Protein AF-A0A7X7V449-F1 (afdb_monomer)

Sequence (73 aa):
MKISYAQVCIDPSMPMKQAGFIQQTQPIYAFHDDLHARILSFQDEKR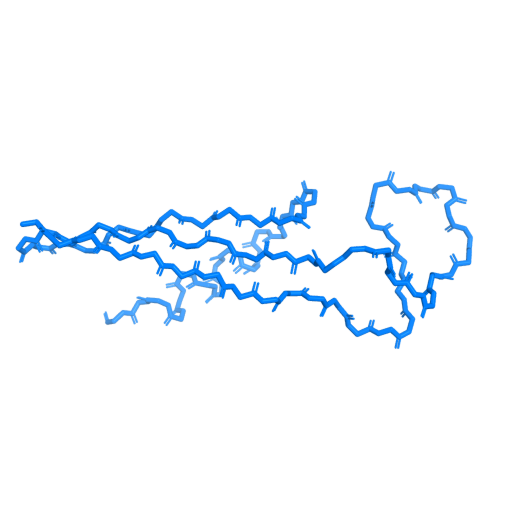IVHLISCDALGFPYSFQKELQASLAI

Foldseek 3Di:
DDKDKDKDFPDDDPFADAPPCPVDPDTDGDDPDTKMKIWIWDDDPPDIDIDIDTPHPDDDPVVVVVVVVVPPD

pLDDT: mean 91.41, std 6.94, range [48.19, 98.06]

Solvent-accessible surface area (backbone atoms only — not comparable to full-atom values): 4776 Å² total; per-residue (Å²): 122,49,77,52,77,50,76,44,82,62,67,74,77,78,67,37,74,70,84,93,47,89,82,62,86,68,63,45,80,74,76,94,68,88,32,40,36,40,39,43,35,42,32,56,100,86,50,75,47,77,49,78,48,58,74,58,100,73,77,59,70,66,56,54,51,52,52,52,59,73,68,59,124

Radius of gyration: 15.75 Å; Cα contacts (8 Å, |Δi|>4): 87; chains: 1; bounding box: 35×19×43 Å

Nearest PDB structures (foldseek):
  7s01-assembly1_c  TM=4.855E-01  e=6.923E-01  Bacillus phage AR9
  3cff-assembly1_A  TM=5.593E-01  e=5.025E+00  Anemonia sulcata
  8s9i-assembly1_A  TM=2.900E-01  e=3.164E+00  Tequatrovirus
  3sbw-assembly1_C  TM=3.935E-01  e=9.107E+00  Homo sapiens
  6pv9-assembly1_A  TM=3.238E-01  e=3.380E+00  Homo sapiens

Structure (mmCIF, N/CA/C/O backbone):
data_AF-A0A7X7V449-F1
#
_entry.id   AF-A0A7X7V449-F1
#
loop_
_atom_site.group_PDB
_atom_site.id
_atom_site.type_symbol
_atom_site.label_atom_id
_atom_site.label_alt_id
_atom_site.label_comp_id
_atom_site.label_asym_id
_atom_site.label_entity_id
_atom_site.label_seq_id
_atom_site.pdbx_PDB_ins_code
_atom_site.Cartn_x
_atom_site.Cartn_y
_atom_site.Cartn_z
_atom_site.occupancy
_atom_site.B_iso_or_equiv
_atom_site.auth_seq_id
_atom_site.auth_comp_id
_atom_site.auth_asym_id
_atom_site.auth_atom_id
_atom_site.pdbx_PDB_model_num
ATOM 1 N N . MET A 1 1 ? -16.240 -7.380 18.708 1.00 83.81 1 MET A N 1
ATOM 2 C CA . MET A 1 1 ? -15.118 -7.273 17.753 1.00 83.81 1 MET A CA 1
ATOM 3 C C . MET A 1 1 ? -15.690 -7.268 16.348 1.00 83.81 1 MET A C 1
ATOM 5 O O . MET A 1 1 ? -16.445 -8.178 16.028 1.00 83.81 1 MET A O 1
ATOM 9 N N . LYS A 1 2 ? -15.411 -6.236 15.553 1.00 95.69 2 LYS A N 1
ATOM 10 C CA . LYS A 1 2 ? -15.815 -6.162 14.141 1.00 95.69 2 LYS A CA 1
ATOM 11 C C . LYS A 1 2 ? -14.578 -6.344 13.272 1.00 95.69 2 LYS A C 1
ATOM 13 O O . LYS A 1 2 ? -13.513 -5.839 13.623 1.00 95.69 2 LYS A O 1
ATOM 18 N N . ILE A 1 3 ? -14.728 -7.073 12.174 1.00 96.94 3 ILE A N 1
ATOM 19 C CA . ILE A 1 3 ? -13.660 -7.318 11.206 1.00 96.94 3 ILE A CA 1
ATOM 20 C C . ILE A 1 3 ? -14.174 -6.878 9.842 1.00 96.94 3 ILE A C 1
ATOM 22 O O . ILE A 1 3 ? -15.309 -7.196 9.487 1.00 96.94 3 ILE A O 1
ATOM 26 N N . SER A 1 4 ? -13.355 -6.153 9.089 1.00 97.19 4 SER A N 1
ATOM 27 C CA . SER A 1 4 ? -13.642 -5.824 7.696 1.00 97.19 4 SER A CA 1
ATOM 28 C C . SER A 1 4 ? -12.413 -6.020 6.822 1.00 97.19 4 SER A C 1
ATOM 30 O O . SER A 1 4 ? -11.274 -5.919 7.282 1.00 97.19 4 SER A O 1
ATOM 32 N N . TYR A 1 5 ? -12.670 -6.308 5.552 1.00 97.81 5 TYR A N 1
ATOM 33 C CA . TYR A 1 5 ? -11.658 -6.467 4.523 1.00 97.81 5 TYR A CA 1
ATOM 34 C C . TYR A 1 5 ? -12.002 -5.567 3.339 1.00 97.81 5 TYR A C 1
ATOM 36 O O . TYR A 1 5 ? -13.167 -5.478 2.949 1.00 97.81 5 TYR A O 1
ATOM 44 N N . ALA A 1 6 ? -10.990 -4.917 2.774 1.00 97.31 6 ALA A N 1
ATOM 45 C CA . ALA A 1 6 ? -11.098 -4.159 1.539 1.00 97.31 6 ALA A CA 1
ATOM 46 C C . ALA A 1 6 ? -9.868 -4.396 0.658 1.00 97.31 6 ALA A C 1
ATOM 48 O O . ALA A 1 6 ? -8.757 -4.585 1.157 1.00 97.31 6 ALA A O 1
ATOM 49 N N . GLN A 1 7 ? -10.077 -4.341 -0.654 1.00 98.06 7 GLN A N 1
ATOM 50 C CA . GLN A 1 7 ? -9.021 -4.346 -1.658 1.00 98.06 7 GLN A CA 1
ATOM 51 C C . GLN A 1 7 ? -9.214 -3.137 -2.571 1.00 98.06 7 GLN A C 1
ATOM 53 O O . GLN A 1 7 ? -10.337 -2.847 -2.981 1.00 98.06 7 GLN A O 1
ATOM 58 N N . VAL A 1 8 ? -8.125 -2.442 -2.888 1.00 97.06 8 VAL A N 1
ATOM 59 C CA . VAL A 1 8 ? -8.123 -1.298 -3.803 1.00 97.06 8 VAL A CA 1
ATOM 60 C C . VAL A 1 8 ? -6.980 -1.442 -4.803 1.00 97.06 8 VAL A C 1
ATOM 62 O O . VAL A 1 8 ? -5.890 -1.879 -4.438 1.00 97.06 8 VAL A O 1
ATOM 65 N N . CYS A 1 9 ? -7.241 -1.12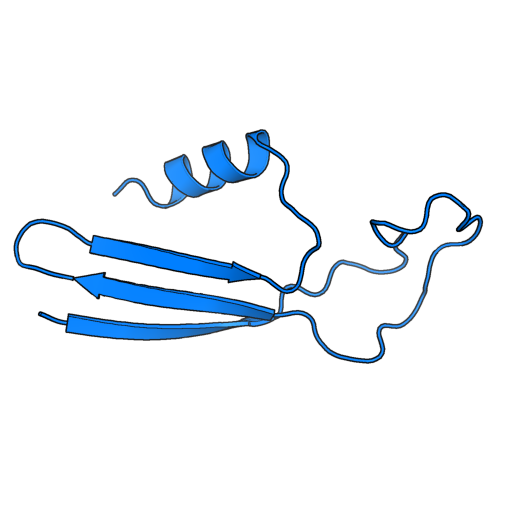6 -6.072 1.00 96.38 9 CYS A N 1
ATOM 66 C CA . CYS A 1 9 ? -6.201 -1.025 -7.094 1.00 96.38 9 CYS A CA 1
ATOM 67 C C . CYS A 1 9 ? -5.334 0.215 -6.825 1.00 96.38 9 CYS A C 1
ATOM 69 O O . CYS A 1 9 ? -5.856 1.290 -6.530 1.00 96.38 9 CYS A O 1
ATOM 71 N N . ILE A 1 10 ? -4.018 0.034 -6.879 1.00 94.75 10 ILE A N 1
ATOM 72 C CA . ILE A 1 10 ? -2.999 1.059 -6.623 1.00 94.75 10 ILE A CA 1
ATOM 73 C C . ILE A 1 10 ? -2.050 1.208 -7.814 1.00 94.75 10 ILE A C 1
ATOM 75 O O . ILE A 1 10 ? -0.890 1.589 -7.641 1.00 94.75 10 ILE A O 1
ATOM 79 N N . ASP A 1 11 ? -2.539 0.895 -9.013 1.00 93.88 11 ASP A N 1
ATOM 80 C CA . ASP A 1 11 ? -1.766 1.039 -10.236 1.00 93.88 11 ASP A CA 1
ATOM 81 C C . ASP A 1 11 ? -1.255 2.475 -10.388 1.00 93.88 11 ASP A C 1
ATOM 83 O O . ASP A 1 11 ? -2.023 3.439 -10.274 1.00 93.88 11 ASP A O 1
ATOM 87 N N . PRO A 1 12 ? 0.050 2.654 -10.631 1.00 90.38 12 PRO A N 1
ATOM 88 C CA . PRO A 1 12 ? 0.606 3.973 -10.838 1.00 90.38 12 PRO A CA 1
ATOM 89 C C . PRO A 1 12 ? 0.205 4.524 -12.206 1.00 90.38 12 PRO A C 1
ATOM 91 O O . PRO A 1 12 ? -0.114 3.804 -13.151 1.00 90.38 12 PRO A O 1
ATOM 94 N N . SER A 1 13 ? 0.281 5.842 -12.345 1.00 91.31 13 SER A N 1
ATOM 95 C CA . SER A 1 13 ? 0.126 6.478 -13.649 1.00 91.31 13 SER A CA 1
ATOM 96 C C . SER A 1 13 ? 1.274 6.088 -14.584 1.00 91.31 13 SER A C 1
ATOM 98 O O . SER A 1 13 ? 2.439 6.067 -14.181 1.00 91.31 13 SER A O 1
ATOM 100 N N . MET A 1 14 ? 0.946 5.836 -15.852 1.00 92.31 14 MET A N 1
ATOM 101 C CA . MET A 1 14 ? 1.922 5.490 -16.886 1.00 92.31 14 MET A CA 1
ATOM 102 C C . MET A 1 14 ? 2.409 6.706 -17.686 1.00 92.31 14 MET A C 1
ATOM 104 O O . MET A 1 14 ? 1.648 7.657 -17.874 1.00 92.31 14 MET A O 1
ATOM 108 N N . PRO A 1 15 ? 3.643 6.662 -18.229 1.00 92.81 15 PRO A N 1
ATOM 109 C CA . PRO A 1 15 ? 4.643 5.601 -18.067 1.00 92.81 15 PRO A CA 1
ATOM 110 C C . PRO A 1 15 ? 5.417 5.726 -16.745 1.00 92.81 15 PRO A C 1
ATOM 112 O O . PRO A 1 15 ? 5.603 6.830 -16.233 1.00 92.81 15 PRO A O 1
ATOM 115 N N . MET A 1 16 ? 5.933 4.612 -16.218 1.00 91.00 16 MET A N 1
ATOM 116 C CA . MET A 1 16 ? 6.673 4.609 -14.946 1.00 91.00 16 MET A CA 1
ATOM 117 C C . MET A 1 16 ? 8.032 3.905 -15.030 1.00 91.00 16 MET A C 1
ATOM 119 O O . MET A 1 16 ? 8.239 3.008 -15.844 1.00 91.00 16 MET A O 1
ATOM 123 N N . LYS A 1 17 ? 8.953 4.248 -14.1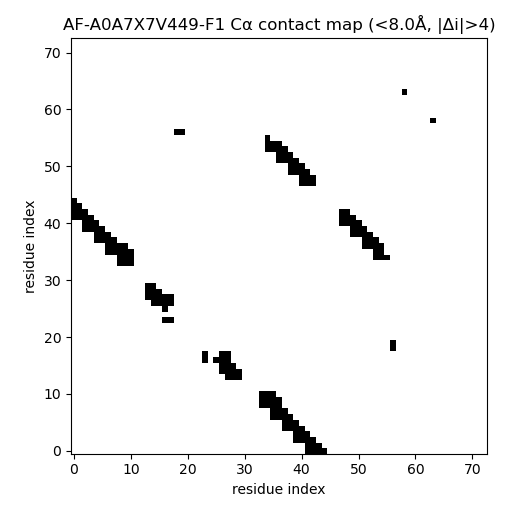24 1.00 90.25 17 LYS A N 1
ATOM 124 C CA . LYS A 1 17 ? 10.149 3.432 -13.850 1.00 90.25 17 LYS A CA 1
ATOM 125 C C . LYS A 1 17 ? 9.862 2.478 -12.700 1.00 90.25 17 LYS A C 1
ATOM 127 O O . LYS A 1 17 ? 9.414 2.934 -11.651 1.00 90.25 17 LYS A O 1
ATOM 132 N N . GLN A 1 18 ? 10.136 1.188 -12.872 1.00 89.38 18 GLN A N 1
ATOM 133 C CA . GLN A 1 18 ? 9.849 0.200 -11.835 1.00 89.38 18 GLN A CA 1
ATOM 134 C C . GLN A 1 18 ? 10.850 0.336 -10.684 1.00 89.38 18 GLN A C 1
ATOM 136 O O . GLN A 1 18 ? 12.053 0.512 -10.889 1.00 89.38 18 GLN A O 1
ATOM 141 N N . ALA A 1 19 ? 10.353 0.240 -9.453 1.00 88.69 19 ALA A N 1
ATOM 142 C CA . ALA A 1 19 ? 11.220 0.144 -8.289 1.00 88.69 19 ALA A CA 1
ATOM 143 C C . ALA A 1 19 ? 11.972 -1.201 -8.300 1.00 88.69 19 ALA A C 1
ATOM 145 O O . ALA A 1 19 ? 11.455 -2.207 -8.780 1.00 88.69 19 ALA A O 1
ATOM 146 N N . GLY A 1 20 ? 13.193 -1.226 -7.760 1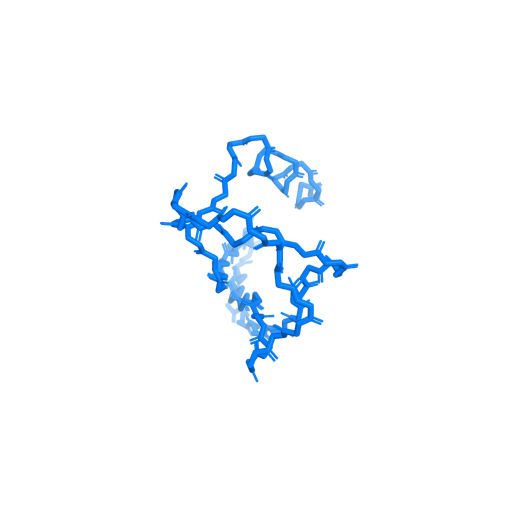.00 89.25 20 GLY A N 1
ATOM 147 C CA . GLY A 1 20 ? 14.007 -2.446 -7.636 1.00 89.25 20 GLY A CA 1
ATOM 148 C C . GLY A 1 20 ? 14.871 -2.794 -8.854 1.00 89.25 20 GLY A C 1
ATOM 149 O O . GLY A 1 20 ? 15.811 -3.571 -8.716 1.00 89.25 20 GLY A O 1
ATOM 150 N N . PHE A 1 21 ? 14.643 -2.171 -10.013 1.00 90.62 21 PHE A N 1
ATOM 151 C CA . PHE A 1 21 ? 15.412 -2.423 -11.236 1.00 90.62 21 PHE A CA 1
ATOM 152 C C . PHE A 1 21 ? 16.364 -1.265 -11.556 1.00 90.62 21 PHE A C 1
ATOM 154 O O . PHE A 1 21 ? 16.116 -0.458 -12.447 1.00 90.62 21 PHE A O 1
ATOM 161 N N . ILE A 1 22 ? 17.498 -1.188 -10.847 1.00 88.44 22 ILE A N 1
ATOM 162 C CA . ILE A 1 22 ? 18.471 -0.084 -11.001 1.00 88.44 22 ILE A CA 1
ATOM 163 C C . ILE A 1 22 ? 19.032 0.058 -12.428 1.00 88.44 22 ILE A C 1
ATOM 165 O O . ILE A 1 22 ? 19.418 1.146 -12.842 1.00 88.44 22 ILE A O 1
ATOM 169 N N . GLN A 1 23 ? 19.061 -1.038 -13.190 1.00 92.81 23 GLN A N 1
ATOM 170 C CA . GLN A 1 23 ? 19.556 -1.072 -14.568 1.00 92.81 23 GLN A CA 1
ATOM 171 C C . GLN A 1 23 ? 18.493 -0.672 -15.604 1.00 92.81 23 GLN A C 1
ATOM 173 O O . GLN A 1 23 ? 18.809 -0.569 -16.789 1.00 92.81 23 GLN A O 1
ATOM 178 N N . GLN A 1 24 ? 17.241 -0.449 -15.193 1.00 91.12 24 GLN A N 1
ATOM 179 C CA . GLN A 1 24 ? 16.173 -0.064 -16.107 1.00 91.12 24 GLN A CA 1
ATOM 180 C C . GLN A 1 24 ? 16.406 1.358 -16.634 1.00 91.12 24 GLN A C 1
ATOM 182 O O . GLN A 1 24 ? 16.274 2.354 -15.921 1.00 91.12 24 GLN A O 1
ATOM 187 N N . THR A 1 25 ? 16.726 1.456 -17.922 1.00 90.06 25 THR A N 1
ATOM 188 C CA . THR A 1 25 ? 16.987 2.734 -18.594 1.00 90.06 25 THR A CA 1
ATOM 189 C C . THR A 1 25 ? 15.718 3.373 -19.159 1.00 90.06 25 THR A C 1
ATOM 191 O O . THR A 1 25 ? 15.596 4.597 -19.130 1.00 90.06 25 THR A O 1
ATOM 194 N N . GLN A 1 26 ? 14.756 2.563 -19.616 1.00 93.56 26 GLN A N 1
ATOM 195 C CA . GLN A 1 26 ? 13.497 3.003 -20.230 1.00 93.56 26 GLN A CA 1
ATOM 196 C C . GLN A 1 26 ? 12.296 2.716 -19.317 1.00 93.56 26 GLN A C 1
ATOM 198 O O . GLN A 1 26 ? 12.266 1.657 -18.687 1.00 93.56 26 GLN A O 1
ATOM 203 N N . PRO A 1 27 ? 11.303 3.618 -19.220 1.00 92.38 27 PRO A N 1
ATOM 204 C CA . PRO A 1 27 ? 10.100 3.358 -18.441 1.00 92.38 27 PRO A CA 1
ATOM 205 C C . PRO A 1 27 ? 9.229 2.278 -19.101 1.00 92.38 27 PRO A C 1
ATOM 207 O O . PRO A 1 27 ? 9.323 2.027 -20.303 1.00 92.38 27 PRO A O 1
ATOM 210 N N . ILE A 1 28 ? 8.372 1.646 -18.304 1.00 92.75 28 ILE A N 1
ATOM 211 C CA . ILE A 1 28 ? 7.332 0.744 -18.800 1.00 92.75 28 ILE A CA 1
ATOM 212 C C . ILE A 1 28 ? 6.071 1.529 -19.162 1.00 92.75 28 ILE A C 1
ATOM 214 O O . ILE A 1 28 ? 5.788 2.584 -18.591 1.00 92.75 28 ILE A O 1
ATOM 218 N N . TYR A 1 29 ? 5.316 0.976 -20.108 1.00 93.44 29 TYR A N 1
ATOM 219 C CA . TYR A 1 29 ? 4.086 1.563 -20.647 1.00 93.44 29 TYR A CA 1
ATOM 220 C C . TYR A 1 29 ? 2.856 0.675 -20.432 1.00 93.44 29 TYR A C 1
ATOM 222 O O . TYR A 1 29 ? 1.740 1.123 -20.678 1.00 93.44 29 TYR A O 1
ATOM 230 N N . ALA A 1 30 ? 3.048 -0.559 -19.954 1.00 87.62 30 ALA A N 1
ATOM 231 C CA . ALA A 1 30 ? 1.970 -1.446 -19.527 1.00 87.62 30 ALA A CA 1
ATOM 232 C C . ALA A 1 30 ? 2.366 -2.217 -18.256 1.00 87.62 30 ALA A C 1
ATOM 234 O O . ALA A 1 30 ? 3.550 -2.502 -18.050 1.00 87.62 30 ALA A O 1
ATOM 235 N N . PHE A 1 31 ? 1.374 -2.544 -17.429 1.00 84.44 31 PHE A N 1
ATOM 236 C CA . PHE A 1 31 ? 1.490 -3.543 -16.364 1.00 84.44 31 PHE A CA 1
ATOM 237 C C . PHE A 1 31 ? 1.031 -4.899 -16.906 1.00 84.44 31 PHE A C 1
ATOM 239 O O . PHE A 1 31 ? 0.259 -4.947 -17.864 1.00 84.44 31 PHE A O 1
ATOM 246 N N . HIS A 1 32 ? 1.519 -5.989 -16.314 1.00 85.56 32 HIS A N 1
ATOM 247 C CA . HIS A 1 32 ? 0.992 -7.323 -16.612 1.00 85.56 32 HIS A CA 1
ATOM 248 C C . HIS A 1 32 ? -0.236 -7.629 -15.749 1.00 85.56 32 HIS A C 1
ATOM 250 O O . HIS A 1 32 ? -1.261 -8.045 -16.277 1.00 85.56 32 HIS A O 1
ATOM 256 N N . ASP A 1 33 ? -0.120 -7.369 -14.444 1.00 89.75 33 ASP A N 1
ATOM 257 C CA . ASP A 1 33 ? -1.161 -7.584 -13.442 1.00 89.75 33 ASP A CA 1
ATOM 258 C C . ASP A 1 33 ? -1.399 -6.285 -12.660 1.00 89.75 33 ASP A C 1
ATOM 260 O O . ASP A 1 33 ? -0.458 -5.507 -12.461 1.00 89.75 33 ASP A O 1
ATOM 264 N N . ASP A 1 34 ? -2.634 -6.086 -12.198 1.00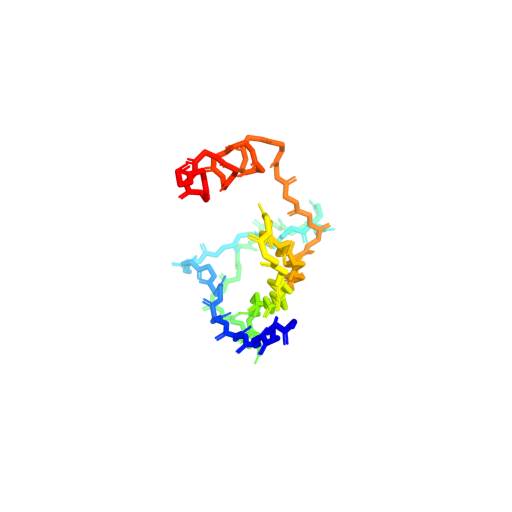 93.94 34 ASP A N 1
ATOM 265 C CA . ASP A 1 34 ? -3.004 -4.975 -11.321 1.00 93.94 34 ASP A CA 1
ATOM 266 C C . ASP A 1 34 ? -2.268 -5.086 -9.976 1.00 93.94 34 ASP A C 1
ATOM 268 O O . ASP A 1 34 ? -2.171 -6.156 -9.363 1.00 93.94 34 ASP A O 1
ATOM 272 N N . LEU A 1 35 ? -1.795 -3.954 -9.473 1.00 94.31 35 LEU A N 1
ATOM 273 C CA . LEU A 1 35 ? -1.235 -3.831 -8.138 1.00 94.31 35 LEU A CA 1
ATOM 274 C C . LEU A 1 35 ? -2.352 -3.504 -7.154 1.00 94.31 35 LEU A C 1
ATOM 276 O O . LEU A 1 35 ? -3.169 -2.607 -7.380 1.00 94.31 35 LEU A O 1
ATOM 280 N N . HIS A 1 36 ? -2.370 -4.183 -6.009 1.00 97.19 36 HIS A N 1
ATOM 281 C CA . HIS A 1 36 ? -3.398 -3.964 -5.000 1.00 97.19 36 HIS A CA 1
ATOM 282 C C . HIS A 1 36 ? -2.838 -3.565 -3.636 1.00 97.19 36 HIS A C 1
ATOM 284 O O . HIS A 1 36 ? -1.792 -4.039 -3.189 1.00 97.19 36 HIS A O 1
ATOM 290 N N . ALA A 1 37 ? -3.601 -2.731 -2.928 1.00 96.56 37 ALA A N 1
ATOM 291 C CA . ALA A 1 37 ? -3.528 -2.613 -1.480 1.00 96.56 37 ALA A CA 1
ATOM 292 C C . ALA A 1 37 ? -4.684 -3.399 -0.851 1.00 96.56 37 ALA A C 1
ATOM 294 O O . ALA A 1 37 ? -5.849 -3.253 -1.226 1.00 96.56 37 ALA A O 1
ATOM 295 N N . ARG A 1 38 ? -4.348 -4.244 0.119 1.00 97.69 38 ARG A N 1
ATOM 296 C CA . ARG A 1 38 ? -5.256 -5.111 0.869 1.00 97.69 38 ARG A CA 1
ATOM 297 C C . ARG A 1 38 ? -5.283 -4.625 2.309 1.00 97.69 38 ARG A C 1
ATOM 299 O O . ARG A 1 38 ? -4.242 -4.543 2.960 1.00 97.69 38 ARG A O 1
ATOM 306 N N . ILE A 1 39 ? -6.472 -4.293 2.792 1.00 96.44 39 ILE A N 1
ATOM 307 C CA . ILE A 1 39 ? -6.695 -3.670 4.094 1.00 96.44 39 ILE A CA 1
ATOM 308 C C . ILE A 1 39 ? -7.540 -4.620 4.934 1.00 96.44 39 ILE A C 1
ATOM 310 O O . ILE A 1 39 ? -8.669 -4.946 4.572 1.00 96.44 39 ILE A O 1
ATOM 314 N N . LEU A 1 40 ? -7.005 -5.031 6.078 1.00 97.44 40 LEU A N 1
ATOM 315 C CA . LEU A 1 40 ? -7.718 -5.785 7.099 1.00 97.44 40 LEU A CA 1
ATOM 316 C C . LEU A 1 40 ? -7.890 -4.898 8.330 1.00 97.44 40 LEU A C 1
ATOM 318 O O . LEU A 1 40 ? -6.906 -4.418 8.890 1.00 97.44 40 LEU A O 1
ATOM 322 N N . SER A 1 41 ? -9.132 -4.673 8.748 1.00 95.44 41 SER A N 1
ATOM 323 C CA . SER A 1 41 ? -9.438 -3.820 9.898 1.00 95.44 41 SER A CA 1
ATOM 324 C C . SER A 1 41 ? -10.043 -4.629 11.033 1.00 95.44 41 SER A C 1
ATOM 326 O O . SER A 1 41 ? -10.976 -5.403 10.821 1.00 95.44 41 SER A O 1
ATOM 328 N N . PHE A 1 42 ? -9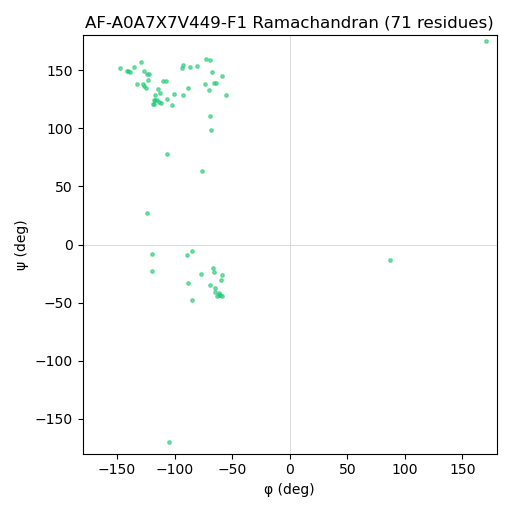.544 -4.402 12.245 1.00 95.69 42 PHE A N 1
ATOM 329 C CA . PHE A 1 42 ? -10.076 -4.952 13.485 1.00 95.69 42 PHE A CA 1
ATOM 330 C C . PHE A 1 42 ? -10.550 -3.808 14.369 1.00 95.69 42 PHE A C 1
ATOM 332 O O . PHE A 1 42 ? -9.773 -2.915 14.694 1.00 95.69 42 PHE A O 1
ATOM 339 N N . GLN A 1 43 ? -11.810 -3.846 14.783 1.00 95.00 43 GLN A N 1
ATOM 340 C CA . GLN A 1 43 ? -12.370 -2.876 15.713 1.00 95.00 43 GLN A CA 1
ATOM 341 C C . GLN A 1 43 ? -12.816 -3.573 17.000 1.00 95.00 43 GLN A C 1
ATOM 343 O O . GLN A 1 43 ? -13.639 -4.501 16.978 1.00 95.00 43 GLN A O 1
ATOM 348 N N . ASP A 1 44 ? -12.295 -3.092 18.125 1.00 94.06 44 ASP A N 1
ATOM 349 C CA . ASP A 1 44 ? -12.832 -3.348 19.460 1.00 94.06 44 ASP A CA 1
ATOM 350 C C . ASP A 1 44 ? -13.579 -2.101 19.982 1.00 94.06 44 ASP A C 1
ATOM 352 O O . ASP A 1 44 ? -13.885 -1.186 19.218 1.00 94.06 44 ASP A O 1
ATOM 356 N N . GLU A 1 45 ? -13.952 -2.080 21.262 1.00 93.38 45 GLU A N 1
ATOM 357 C CA . GLU A 1 45 ? -14.703 -0.961 21.854 1.00 93.38 45 GLU A CA 1
ATOM 358 C C . GLU A 1 45 ? -13.908 0.352 21.936 1.00 93.38 45 GLU A C 1
ATOM 360 O O . GLU A 1 45 ? -14.507 1.414 22.073 1.00 93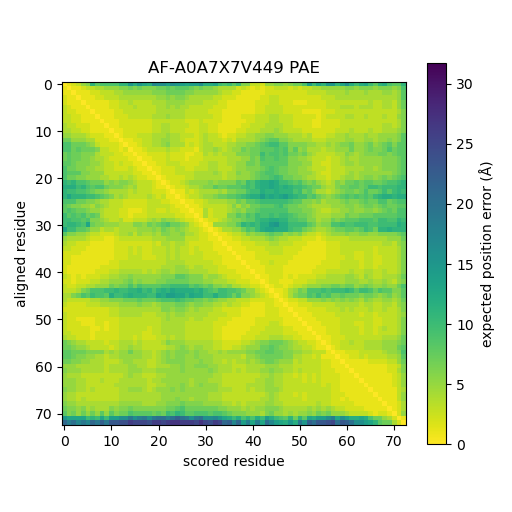.38 45 GLU A O 1
ATOM 365 N N . LYS A 1 46 ? -12.572 0.300 21.876 1.00 90.75 46 LYS A N 1
ATOM 366 C CA . LYS A 1 46 ? -11.689 1.445 22.151 1.00 90.75 46 LYS A CA 1
ATOM 367 C C . LYS A 1 46 ? -10.810 1.840 20.974 1.00 90.75 46 LYS A C 1
ATOM 369 O O . LYS A 1 46 ? -10.322 2.965 20.945 1.00 90.75 46 LYS A O 1
ATOM 374 N N . ARG A 1 47 ? -10.549 0.925 20.044 1.00 90.56 47 ARG A N 1
ATOM 375 C CA . ARG A 1 47 ? -9.578 1.134 18.969 1.00 90.56 47 ARG A CA 1
ATOM 376 C C . ARG A 1 47 ? -9.971 0.420 17.690 1.00 90.56 47 ARG A C 1
ATOM 378 O O . ARG A 1 47 ? -10.601 -0.639 17.691 1.00 90.56 47 ARG A O 1
ATOM 385 N N . ILE A 1 48 ? -9.509 1.012 16.598 1.00 91.94 48 ILE A N 1
ATOM 386 C CA . ILE A 1 48 ? -9.488 0.405 15.278 1.00 91.94 48 ILE A CA 1
ATOM 387 C C . ILE A 1 48 ? -8.020 0.181 14.919 1.00 91.94 48 ILE A C 1
ATOM 389 O O . ILE A 1 48 ? -7.192 1.076 15.070 1.00 91.94 48 ILE A O 1
ATOM 393 N N . VAL A 1 49 ? -7.692 -1.031 14.489 1.00 92.62 49 VAL A N 1
ATOM 394 C CA . VAL A 1 49 ? -6.366 -1.407 14.001 1.00 92.62 49 VAL A CA 1
ATOM 395 C C . VAL A 1 49 ? -6.497 -1.772 12.533 1.00 92.62 49 VAL A C 1
ATOM 397 O O . VAL A 1 49 ? -7.278 -2.658 12.189 1.00 92.62 49 VAL A O 1
ATOM 400 N N . HIS A 1 50 ? -5.715 -1.110 11.685 1.00 93.19 50 HIS A N 1
ATOM 401 C CA . HIS A 1 50 ? -5.632 -1.402 10.259 1.00 93.19 50 HIS A CA 1
ATOM 402 C C . HIS A 1 50 ? -4.304 -2.095 9.950 1.00 93.19 50 HIS A C 1
ATOM 404 O O . HIS A 1 50 ? -3.236 -1.571 10.262 1.00 93.19 50 HIS A O 1
ATOM 410 N N . LEU A 1 51 ? -4.374 -3.263 9.318 1.00 94.56 51 LEU A N 1
ATOM 411 C CA . LEU A 1 51 ? -3.246 -3.920 8.672 1.00 94.56 51 LEU A CA 1
ATOM 412 C C . LEU A 1 51 ? -3.366 -3.688 7.166 1.00 94.56 51 LEU A C 1
ATOM 414 O O . LEU A 1 51 ? -4.356 -4.094 6.560 1.00 94.56 51 LEU A O 1
ATOM 418 N N . ILE A 1 52 ? -2.363 -3.044 6.574 1.00 93.75 52 ILE A N 1
ATOM 419 C CA . ILE A 1 52 ? -2.347 -2.699 5.151 1.00 93.75 52 ILE A CA 1
ATOM 420 C C . ILE A 1 52 ? -1.152 -3.396 4.504 1.00 93.75 52 ILE A C 1
ATOM 422 O O . ILE A 1 52 ? -0.012 -3.191 4.915 1.00 93.75 52 ILE A O 1
ATOM 426 N N . SER A 1 53 ? -1.424 -4.236 3.509 1.00 95.25 53 SER A N 1
ATOM 427 C CA . SER A 1 53 ? -0.427 -4.927 2.690 1.00 95.25 53 SER A CA 1
ATOM 428 C C . SER A 1 53 ? -0.570 -4.458 1.251 1.00 95.25 53 SER A C 1
ATOM 430 O O . SER A 1 53 ? -1.674 -4.483 0.715 1.00 95.25 53 SER A O 1
ATOM 432 N N . CYS A 1 54 ? 0.522 -4.033 0.628 1.00 94.81 54 CYS A N 1
ATOM 433 C CA . CYS A 1 54 ? 0.501 -3.507 -0.732 1.00 94.81 54 CYS A CA 1
ATOM 434 C C . CYS A 1 54 ? 1.467 -4.273 -1.626 1.00 94.81 54 CYS A C 1
ATOM 436 O O . CYS A 1 54 ? 2.550 -4.650 -1.174 1.00 94.81 54 CYS A O 1
ATOM 438 N N . ASP A 1 55 ? 1.109 -4.405 -2.900 1.00 93.94 55 ASP A N 1
ATOM 439 C CA . ASP A 1 55 ? 1.958 -4.972 -3.950 1.00 93.94 55 ASP A CA 1
ATOM 440 C C . ASP A 1 55 ? 3.040 -3.959 -4.377 1.00 93.94 55 ASP A C 1
ATOM 442 O O . ASP A 1 55 ? 3.076 -3.457 -5.497 1.00 93.94 55 ASP A O 1
ATOM 446 N N . ALA A 1 56 ? 3.917 -3.606 -3.435 1.00 90.56 56 ALA A N 1
ATOM 447 C CA . ALA A 1 56 ? 5.013 -2.663 -3.610 1.00 90.56 56 ALA A CA 1
ATOM 448 C C . ALA A 1 56 ? 6.259 -3.148 -2.858 1.00 90.56 56 ALA A C 1
ATOM 450 O O . ALA A 1 56 ? 6.163 -3.765 -1.799 1.00 90.56 56 ALA A O 1
ATOM 451 N N . LEU A 1 57 ? 7.449 -2.815 -3.370 1.00 90.56 57 LEU A N 1
ATOM 452 C CA . LEU A 1 57 ? 8.717 -3.160 -2.708 1.00 90.56 57 LEU A CA 1
ATOM 453 C C . LEU A 1 57 ? 8.913 -2.437 -1.369 1.00 90.56 57 LEU A C 1
ATOM 455 O O . LEU A 1 57 ? 9.674 -2.896 -0.520 1.00 90.56 57 LEU A O 1
ATOM 459 N N . GLY A 1 58 ? 8.258 -1.295 -1.186 1.00 90.62 58 GLY A N 1
ATOM 460 C CA . GLY A 1 58 ? 8.314 -0.527 0.045 1.00 90.62 58 GLY A CA 1
ATOM 461 C C . GLY A 1 58 ? 7.666 0.841 -0.103 1.00 90.62 58 GLY A C 1
ATOM 462 O O . GLY A 1 58 ? 7.278 1.249 -1.198 1.00 90.62 58 GLY A O 1
ATOM 463 N N . PHE A 1 59 ? 7.586 1.553 1.018 1.00 89.44 59 PHE A N 1
ATOM 464 C CA . PHE A 1 59 ? 7.028 2.898 1.091 1.00 89.44 59 PHE A CA 1
ATOM 465 C C . PHE A 1 59 ? 8.046 3.874 1.673 1.00 89.44 59 PHE A C 1
ATOM 467 O O . PHE A 1 59 ? 8.745 3.530 2.631 1.00 89.44 59 PHE A O 1
ATOM 474 N N . PRO A 1 60 ? 8.116 5.109 1.151 1.00 90.81 60 PRO A N 1
ATOM 475 C CA . PRO A 1 60 ? 8.836 6.179 1.820 1.00 90.81 60 PRO A CA 1
ATOM 476 C C . PRO A 1 60 ? 8.270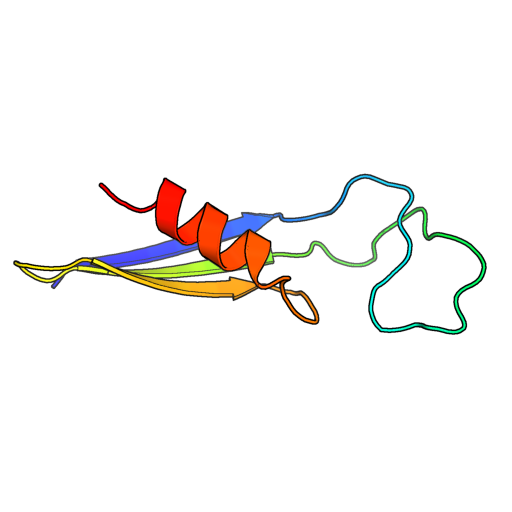 6.422 3.223 1.00 90.81 60 PRO A C 1
ATOM 478 O O . PRO A 1 60 ? 7.059 6.378 3.439 1.00 90.81 60 PRO A O 1
ATOM 481 N N . TYR A 1 61 ? 9.132 6.770 4.176 1.00 92.25 61 TYR A N 1
ATOM 482 C CA . TYR A 1 61 ? 8.695 7.125 5.530 1.00 92.25 61 TYR A CA 1
ATOM 483 C C . TYR A 1 61 ? 7.730 8.328 5.555 1.00 92.25 61 TYR A C 1
ATOM 485 O O . TYR A 1 61 ? 6.837 8.397 6.399 1.00 92.25 61 TYR A O 1
ATOM 493 N N . SER A 1 62 ? 7.868 9.262 4.607 1.00 94.81 62 SER A N 1
ATOM 494 C CA . SER A 1 62 ? 6.932 10.383 4.441 1.00 94.81 62 SER A CA 1
ATOM 495 C C . SER A 1 62 ? 5.511 9.907 4.146 1.00 94.81 62 SER A C 1
ATOM 497 O O . SER A 1 62 ? 4.575 10.373 4.788 1.00 94.81 62 SER A O 1
ATOM 499 N N . PHE A 1 63 ? 5.359 8.911 3.270 1.00 91.12 63 PHE A N 1
ATOM 500 C CA . PHE A 1 63 ? 4.059 8.328 2.945 1.00 91.12 63 PHE A CA 1
ATOM 501 C C . PHE A 1 63 ? 3.402 7.696 4.176 1.00 91.12 63 PHE A C 1
ATOM 503 O O . PHE A 1 63 ? 2.215 7.892 4.418 1.00 91.12 63 PHE A O 1
ATOM 510 N N . GLN A 1 64 ? 4.177 6.992 5.010 1.00 90.19 64 GLN A N 1
ATOM 511 C CA . GLN A 1 64 ? 3.657 6.445 6.265 1.00 90.19 64 GLN A CA 1
ATOM 512 C C . GLN A 1 64 ? 3.106 7.549 7.179 1.00 90.19 64 GLN A C 1
ATOM 514 O O . GLN A 1 64 ? 2.026 7.386 7.745 1.00 90.19 64 GLN A O 1
ATOM 519 N N . LYS A 1 65 ? 3.824 8.670 7.319 1.00 92.12 65 LYS A N 1
ATOM 520 C CA . LYS A 1 65 ? 3.359 9.809 8.124 1.00 92.12 65 LYS A CA 1
ATOM 521 C C . LYS A 1 65 ? 2.076 10.424 7.574 1.00 92.12 65 LYS A C 1
ATOM 523 O O . LYS A 1 65 ? 1.167 10.701 8.348 1.00 92.12 65 LYS A O 1
ATOM 528 N N . GLU A 1 66 ? 2.002 10.623 6.262 1.00 93.25 66 GLU A N 1
ATOM 529 C CA . GLU A 1 66 ? 0.816 11.166 5.590 1.00 93.25 66 GLU A CA 1
ATOM 530 C C . GLU A 1 66 ? -0.403 10.256 5.779 1.00 93.25 66 GLU A C 1
ATOM 532 O O . GLU A 1 66 ? -1.481 10.731 6.130 1.00 93.25 66 GLU A O 1
ATOM 537 N N . LEU A 1 67 ? -0.217 8.941 5.637 1.00 90.00 67 LEU A N 1
ATOM 538 C CA . LEU A 1 67 ? -1.273 7.955 5.850 1.00 90.00 67 LEU A CA 1
ATOM 539 C C . LEU A 1 67 ? -1.742 7.910 7.310 1.00 90.00 67 LEU A C 1
ATOM 541 O O . LEU A 1 67 ? -2.934 7.819 7.584 1.00 90.00 67 LEU A O 1
ATOM 545 N N . GLN A 1 68 ? -0.820 7.994 8.269 1.00 89.31 68 GLN A N 1
ATOM 546 C CA . GLN A 1 68 ? -1.185 8.065 9.685 1.00 89.31 68 GLN A CA 1
ATOM 547 C C . GLN A 1 68 ? -1.954 9.349 10.012 1.00 89.31 68 GLN A C 1
ATOM 549 O O . GLN A 1 68 ? -2.891 9.302 10.803 1.00 89.31 68 GLN A O 1
ATOM 554 N N . ALA A 1 69 ? -1.589 10.474 9.394 1.00 90.81 69 ALA A N 1
ATOM 555 C CA . ALA A 1 69 ? -2.294 11.737 9.570 1.00 90.81 69 ALA A CA 1
ATOM 556 C C . ALA A 1 69 ? -3.698 11.724 8.943 1.00 90.81 69 ALA A C 1
ATOM 558 O O . ALA A 1 69 ? -4.607 12.321 9.509 1.00 90.81 69 ALA A O 1
ATOM 559 N N . SER A 1 70 ? -3.899 11.036 7.813 1.00 88.19 70 SER A N 1
ATOM 560 C CA . SER A 1 70 ? -5.217 10.938 7.166 1.00 88.19 70 SER A CA 1
ATOM 561 C C . SER A 1 70 ? -6.169 9.953 7.850 1.00 88.19 70 SER A C 1
ATOM 563 O O . SER A 1 70 ? -7.383 10.110 7.752 1.00 88.19 70 SER A O 1
ATOM 565 N N . LEU A 1 71 ? -5.628 8.950 8.549 1.00 80.81 71 L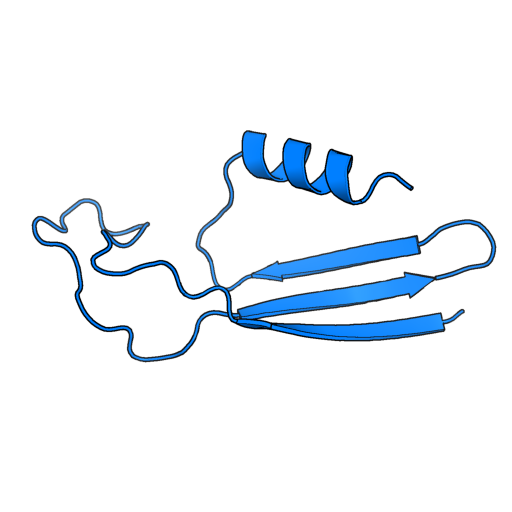EU A N 1
ATOM 566 C CA . LEU A 1 71 ? -6.388 7.973 9.337 1.00 80.81 71 LEU A CA 1
ATOM 567 C C . LEU A 1 71 ? -6.628 8.410 10.789 1.00 80.81 71 LEU A C 1
ATOM 569 O O . LEU A 1 71 ? -7.377 7.744 11.504 1.00 80.81 71 LEU A O 1
ATOM 573 N N . ALA A 1 72 ? -5.988 9.492 11.238 1.00 64.44 72 ALA A N 1
ATOM 574 C CA . ALA A 1 72 ? -6.276 10.098 12.528 1.00 64.44 72 ALA A CA 1
ATOM 575 C C . ALA A 1 72 ? -7.678 10.729 12.480 1.00 64.44 72 ALA A C 1
ATOM 577 O O . ALA A 1 72 ? -7.864 11.820 11.944 1.00 64.44 72 ALA A O 1
ATOM 578 N N . ILE A 1 73 ? -8.653 9.981 13.003 1.00 48.19 73 ILE A N 1
ATOM 579 C CA . ILE A 1 73 ? -9.987 10.462 13.393 1.00 48.19 73 ILE A CA 1
ATOM 580 C C . ILE A 1 73 ? -9.840 11.436 14.564 1.00 48.19 73 ILE A C 1
ATOM 582 O O . ILE A 1 73 ? -9.072 11.102 15.498 1.00 48.19 73 ILE A O 1
#

Mean predicted aligned error: 4.49 Å

Secondary structure (DSSP, 8-state):
-EEEEEEEE-PPPSSBPPTT-TT--S-BS--SS--EEEEEEEE-SS-EEEEEEESSS---HHHHHHHHHHH--